Protein AF-A0A7W1YDK0-F1 (afdb_monomer)

Sequence (149 aa):
MAGLTPGTDGNLYGSTFNGGPTASYGTVFKISPDGDLATLHVFSKSDGSQPVAALLIGSDGDLYGSTLLGGNNPACSCGTIFTITSTGTFTTLLDFGPGATGIAYPEGALLQDSNGIFYGTADLGGAHDSGVIFGLSLGLSFLLKHNPK

Foldseek 3Di:
DADWDQAPVQKTKTKDQFDDDPGRQIFIWIAHPVGDIDTLGDDDLAQAGRFAYYWDQFPVRWTKGKHQFHHPDPQGRFIFIWIAHPNRPIDTQDRDDDPPFQFGGFRYYWDADPVRKIWTKGQAGDPPRNIDIAIDRRPDPGDGDDDDD

Structure (mmCIF, N/CA/C/O backbone):
data_AF-A0A7W1YDK0-F1
#
_entry.id   AF-A0A7W1YDK0-F1
#
loop_
_atom_site.group_PDB
_atom_site.id
_atom_site.type_symbol
_atom_site.label_atom_id
_atom_site.label_alt_id
_atom_site.label_comp_id
_atom_site.label_asym_id
_atom_site.label_entity_id
_atom_site.label_seq_id
_atom_site.pdbx_PDB_ins_code
_atom_site.Cartn_x
_atom_site.Cartn_y
_atom_site.Cartn_z
_atom_site.occupancy
_atom_site.B_iso_or_equiv
_atom_site.auth_seq_id
_atom_site.auth_comp_id
_atom_site.auth_asym_id
_atom_site.auth_atom_id
_atom_site.pdbx_PDB_model_num
ATOM 1 N N . MET A 1 1 ? -11.941 2.595 -8.947 1.00 48.34 1 MET A N 1
ATOM 2 C CA . MET 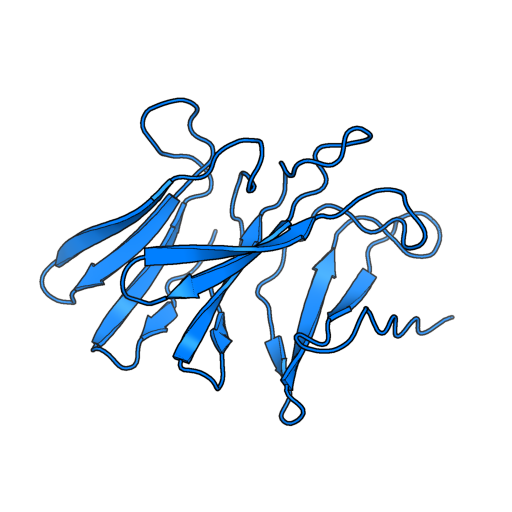A 1 1 ? -12.680 2.888 -7.695 1.00 48.34 1 MET A CA 1
ATOM 3 C C . MET A 1 1 ? -12.233 1.856 -6.677 1.00 48.34 1 MET A C 1
ATOM 5 O O . MET A 1 1 ? -12.415 0.677 -6.955 1.00 48.34 1 MET A O 1
ATOM 9 N N . ALA A 1 2 ? -11.617 2.271 -5.568 1.00 75.00 2 ALA A N 1
ATOM 10 C CA . ALA A 1 2 ? -11.267 1.357 -4.481 1.00 75.00 2 ALA A CA 1
ATOM 11 C C . ALA A 1 2 ? -12.533 0.995 -3.682 1.00 75.00 2 ALA A C 1
ATOM 13 O O . ALA A 1 2 ? -13.366 1.864 -3.417 1.00 75.00 2 ALA A O 1
ATOM 14 N N . GLY A 1 3 ? -12.703 -0.288 -3.361 1.00 88.31 3 GLY A N 1
ATOM 15 C CA . GLY A 1 3 ? -13.806 -0.781 -2.530 1.00 88.31 3 GLY A CA 1
ATOM 16 C C . GLY A 1 3 ? -13.515 -0.651 -1.032 1.00 88.31 3 GLY A C 1
ATOM 17 O O . GLY A 1 3 ? -12.397 -0.322 -0.640 1.00 88.31 3 GLY A O 1
ATOM 18 N N . LEU A 1 4 ? -14.524 -0.937 -0.203 1.00 95.19 4 LEU A N 1
ATOM 19 C CA . LEU A 1 4 ? -14.360 -1.074 1.246 1.00 95.19 4 LEU A CA 1
ATOM 20 C C . LEU A 1 4 ? -14.081 -2.530 1.622 1.00 95.19 4 LEU A C 1
ATOM 22 O O . LEU A 1 4 ? -14.694 -3.447 1.072 1.00 95.19 4 LEU A O 1
ATOM 26 N N . THR A 1 5 ? -13.216 -2.717 2.611 1.00 96.56 5 THR A N 1
ATOM 27 C CA . THR A 1 5 ? -12.842 -4.020 3.158 1.00 96.56 5 THR A CA 1
ATOM 28 C C . THR A 1 5 ? -13.396 -4.155 4.578 1.00 96.56 5 THR A C 1
ATOM 30 O O . THR A 1 5 ? -13.055 -3.335 5.431 1.00 96.56 5 THR A O 1
ATOM 33 N N . PRO A 1 6 ? -14.260 -5.144 4.866 1.00 96.50 6 PRO A N 1
ATOM 34 C CA . PRO A 1 6 ? -14.800 -5.346 6.207 1.00 96.50 6 PRO A CA 1
ATOM 35 C C . PRO A 1 6 ? -13.763 -5.984 7.136 1.00 96.50 6 PRO A C 1
ATOM 37 O O . PRO A 1 6 ? -13.240 -7.051 6.830 1.00 96.50 6 PRO A O 1
ATOM 40 N N . GLY A 1 7 ? -13.491 -5.345 8.275 1.00 94.75 7 GLY A N 1
ATOM 41 C CA . GLY A 1 7 ? -12.605 -5.860 9.318 1.00 94.75 7 GLY A CA 1
ATOM 42 C C . GLY A 1 7 ? -13.284 -6.785 10.317 1.00 94.75 7 GLY A C 1
ATOM 43 O O . GLY A 1 7 ? -14.497 -6.742 10.525 1.00 94.75 7 GLY A O 1
ATOM 44 N N . THR A 1 8 ? -12.480 -7.599 11.002 1.00 92.44 8 THR A N 1
ATOM 45 C CA . THR A 1 8 ? -12.942 -8.466 12.102 1.00 92.44 8 THR A CA 1
ATOM 46 C C . THR A 1 8 ? -13.321 -7.686 13.360 1.00 92.44 8 THR A C 1
ATOM 48 O O . THR A 1 8 ? -13.949 -8.237 14.258 1.00 92.44 8 THR A O 1
ATOM 51 N N . ASP A 1 9 ? -12.943 -6.411 13.434 1.00 94.19 9 ASP A N 1
ATOM 52 C CA . ASP A 1 9 ? -13.298 -5.483 14.507 1.00 94.19 9 ASP A CA 1
ATOM 53 C C . ASP A 1 9 ? -14.623 -4.740 14.250 1.00 94.19 9 ASP A C 1
ATOM 55 O O . ASP A 1 9 ? -14.993 -3.857 15.019 1.00 94.19 9 ASP A O 1
ATOM 59 N N . GLY A 1 10 ? -15.337 -5.089 13.174 1.00 95.44 10 GLY A N 1
ATOM 60 C CA . GLY A 1 10 ? -16.631 -4.507 12.819 1.00 95.44 10 GLY A CA 1
ATOM 61 C C . GLY A 1 10 ? -16.552 -3.182 12.058 1.00 95.44 10 GLY A C 1
ATOM 62 O O . GLY A 1 10 ? -17.595 -2.654 11.679 1.00 95.44 10 GLY A O 1
ATOM 63 N N . ASN A 1 11 ? -15.351 -2.656 11.796 1.00 98.12 11 ASN A N 1
ATOM 64 C CA . ASN A 1 11 ? -15.162 -1.450 10.991 1.00 98.12 11 ASN A CA 1
ATOM 65 C C . ASN A 1 11 ? -15.013 -1.783 9.498 1.00 98.12 11 ASN A C 1
ATOM 67 O O . ASN A 1 11 ? -14.617 -2.885 9.116 1.00 98.12 11 ASN A O 1
ATOM 71 N N . LEU A 1 12 ? -15.295 -0.804 8.640 1.00 98.19 12 LEU A N 1
ATOM 72 C CA . LEU A 1 12 ? -14.978 -0.854 7.214 1.00 98.19 12 LEU A CA 1
ATOM 73 C C . LEU A 1 12 ? -13.706 -0.057 6.949 1.00 98.19 12 LEU A C 1
ATOM 75 O O . LEU A 1 12 ? -13.555 1.060 7.438 1.00 98.19 12 LEU A O 1
ATOM 79 N N . TYR A 1 13 ? -12.813 -0.609 6.141 1.00 98.25 13 TYR A N 1
ATOM 80 C CA . TYR A 1 13 ? -11.527 -0.014 5.810 1.00 98.25 13 TYR A CA 1
ATOM 81 C C . TYR A 1 13 ? -11.486 0.368 4.344 1.00 98.25 13 TYR A C 1
ATOM 83 O O . TYR A 1 13 ? -12.031 -0.335 3.496 1.00 98.25 13 TYR A O 1
ATOM 91 N N . GLY A 1 14 ? -10.822 1.470 4.031 1.00 96.94 14 GLY A N 1
ATOM 92 C CA . GLY A 1 14 ? -10.717 1.930 2.659 1.00 96.94 14 GLY A CA 1
ATOM 93 C C . GLY A 1 14 ? -9.511 2.815 2.434 1.00 96.94 14 GLY A C 1
ATOM 94 O O . GLY A 1 14 ? -8.818 3.232 3.364 1.00 96.94 14 GLY A O 1
ATOM 95 N N . SER A 1 15 ? -9.278 3.103 1.163 1.00 96.00 15 SER A N 1
ATOM 96 C CA . SER A 1 15 ? -8.252 4.026 0.718 1.00 96.00 15 SER A CA 1
ATOM 97 C C . SER A 1 15 ? -8.849 5.059 -0.234 1.00 96.00 15 SER A C 1
ATOM 99 O O . SER A 1 15 ? -9.860 4.819 -0.900 1.00 96.00 15 SER A O 1
ATOM 101 N N . THR A 1 16 ? -8.249 6.244 -0.274 1.00 95.06 16 THR A N 1
ATOM 102 C CA . THR A 1 16 ? -8.666 7.319 -1.179 1.00 95.06 16 THR A CA 1
ATOM 103 C C . THR A 1 16 ? -7.563 7.607 -2.180 1.00 95.06 16 THR A C 1
ATOM 105 O O . THR A 1 16 ? -6.454 7.939 -1.769 1.00 95.06 16 THR A O 1
ATOM 108 N N . PHE A 1 17 ? -7.883 7.576 -3.475 1.00 93.88 17 PHE A N 1
ATOM 109 C CA . PHE A 1 17 ? -6.933 7.885 -4.550 1.00 93.88 17 PHE A CA 1
ATOM 110 C C . PHE A 1 17 ? -6.253 9.250 -4.364 1.00 93.88 17 PHE A C 1
ATOM 112 O O . PHE A 1 17 ? -5.039 9.359 -4.466 1.00 93.88 17 PHE A O 1
ATOM 119 N N . ASN A 1 18 ? -7.032 10.279 -4.023 1.00 93.06 18 ASN A N 1
ATOM 120 C CA . ASN A 1 18 ? -6.523 11.591 -3.632 1.00 93.06 18 ASN A CA 1
ATOM 121 C C . ASN A 1 18 ? -7.055 11.959 -2.244 1.00 93.06 18 ASN A C 1
ATOM 123 O O . ASN A 1 18 ? -8.161 11.560 -1.878 1.00 93.06 18 ASN A O 1
ATOM 127 N N . GLY A 1 19 ? -6.287 12.737 -1.485 1.00 89.06 19 GLY A N 1
ATOM 128 C CA . GLY A 1 19 ? -6.674 13.209 -0.152 1.00 89.06 19 GLY A CA 1
ATOM 129 C C . GLY A 1 19 ? -5.483 13.464 0.772 1.00 89.06 19 GLY A C 1
ATOM 130 O O . GLY A 1 19 ? -4.343 13.157 0.429 1.00 89.06 19 GLY A O 1
ATOM 131 N N . GLY A 1 20 ? -5.750 14.033 1.947 1.00 85.69 20 GLY A N 1
ATOM 132 C CA . GLY A 1 20 ? -4.724 14.430 2.915 1.00 85.69 20 GLY A CA 1
ATOM 133 C C . GLY A 1 20 ? -4.302 15.908 2.796 1.00 85.69 20 GLY A C 1
ATOM 134 O O . GLY A 1 20 ? -4.410 16.499 1.721 1.00 85.69 20 GLY A O 1
ATOM 135 N N . PRO A 1 21 ? -3.828 16.529 3.893 1.00 80.81 21 PRO A N 1
ATOM 136 C CA . PRO A 1 21 ? -3.705 17.987 4.018 1.00 80.81 21 PRO A CA 1
ATOM 137 C C . PRO A 1 21 ? -2.572 18.637 3.210 1.00 80.81 21 PRO A C 1
ATOM 139 O O . PRO A 1 21 ? -2.630 19.836 2.958 1.00 80.81 21 PRO A O 1
ATOM 142 N N . THR A 1 22 ? -1.528 17.899 2.833 1.00 69.62 22 THR A N 1
ATOM 143 C CA . THR A 1 22 ? -0.265 18.499 2.361 1.00 69.62 22 THR A CA 1
ATOM 144 C C . THR A 1 22 ? -0.001 18.350 0.866 1.00 69.62 22 THR A C 1
ATOM 146 O O . THR A 1 22 ? 0.691 19.193 0.302 1.00 69.62 22 THR A O 1
ATOM 149 N N . ALA A 1 23 ? -0.532 17.318 0.205 1.00 79.69 23 ALA A N 1
ATOM 150 C CA . ALA A 1 23 ? -0.242 17.076 -1.215 1.00 79.69 23 ALA A CA 1
ATOM 151 C C . ALA A 1 23 ? -1.257 16.179 -1.946 1.00 79.69 23 ALA A C 1
ATOM 153 O O . ALA A 1 23 ? -1.027 15.792 -3.087 1.00 79.69 23 ALA A O 1
ATOM 154 N N . SER A 1 24 ? -2.393 15.862 -1.319 1.00 91.56 24 SER A N 1
ATOM 155 C CA . SER A 1 24 ? -3.443 15.026 -1.917 1.00 91.56 24 SER A CA 1
ATOM 156 C C . SER A 1 24 ? -2.994 13.626 -2.380 1.00 91.56 24 SER A C 1
ATOM 158 O O . SER A 1 24 ? -3.643 13.062 -3.251 1.00 91.56 24 SER A O 1
ATOM 160 N N . TYR A 1 25 ? -1.945 13.033 -1.795 1.00 95.19 25 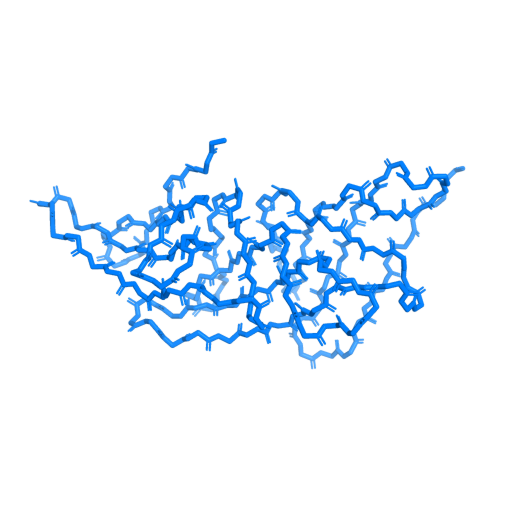TYR A N 1
ATOM 161 C CA . TYR A 1 25 ? -1.434 11.704 -2.185 1.00 95.19 25 TYR A CA 1
ATOM 162 C C . TYR A 1 25 ? -2.358 10.530 -1.836 1.00 95.19 25 TYR A C 1
ATOM 164 O O . TYR A 1 25 ? -2.113 9.412 -2.283 1.00 95.19 25 TYR A O 1
ATOM 172 N N . GLY A 1 26 ? 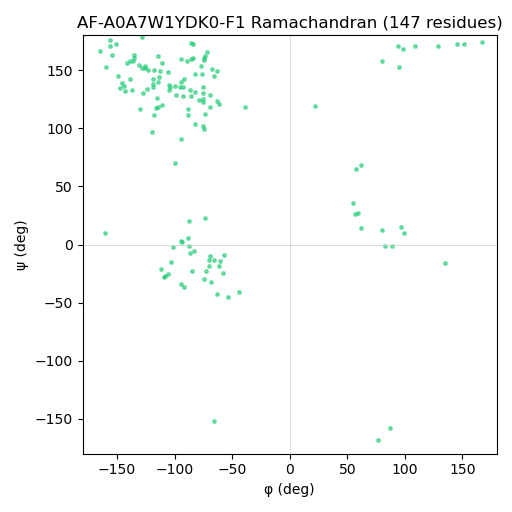-3.407 10.772 -1.051 1.00 96.00 26 GLY A N 1
ATOM 173 C CA . GLY A 1 26 ? -4.347 9.751 -0.617 1.00 96.00 26 GLY A CA 1
ATOM 174 C C . GLY A 1 26 ? -4.217 9.419 0.863 1.00 96.00 26 GLY A C 1
ATOM 175 O O . GLY A 1 26 ? -3.300 9.859 1.559 1.00 96.00 26 GLY A O 1
ATOM 176 N N . THR A 1 27 ? -5.169 8.637 1.358 1.00 96.94 27 THR A N 1
ATOM 177 C CA . THR A 1 27 ? -5.240 8.215 2.759 1.00 96.94 27 THR A CA 1
ATOM 178 C C . THR A 1 27 ? -5.651 6.755 2.854 1.00 96.94 27 THR A C 1
ATOM 180 O O . THR A 1 27 ? -6.274 6.227 1.930 1.00 96.94 27 THR A O 1
ATOM 183 N N . VAL A 1 28 ? -5.326 6.125 3.981 1.00 97.81 28 VAL A N 1
ATOM 184 C CA . VAL A 1 28 ? -6.024 4.935 4.477 1.00 97.81 28 VAL A CA 1
ATOM 185 C C . VAL A 1 28 ? -6.924 5.377 5.618 1.00 97.81 28 VAL A C 1
ATOM 187 O O . VAL A 1 28 ? -6.497 6.137 6.490 1.00 97.81 28 VAL A O 1
ATOM 190 N N . PHE A 1 29 ? -8.159 4.896 5.636 1.00 97.69 29 PHE A N 1
ATOM 191 C CA . PHE A 1 29 ? -9.130 5.218 6.670 1.00 97.69 29 PHE A CA 1
ATOM 192 C C . PHE A 1 29 ? -9.870 3.972 7.147 1.00 97.69 29 PHE A C 1
ATOM 194 O O . PHE A 1 29 ? -9.905 2.942 6.469 1.00 97.69 29 PHE A O 1
ATOM 201 N N . LYS A 1 30 ? -10.505 4.107 8.308 1.00 98.12 30 LYS A N 1
ATOM 202 C CA . LYS A 1 30 ? -11.549 3.206 8.786 1.00 98.12 30 LYS A CA 1
ATOM 203 C C . LYS A 1 30 ? -12.807 3.987 9.131 1.00 98.12 30 LYS A C 1
ATOM 205 O O . LYS A 1 30 ? -12.718 5.154 9.506 1.00 98.12 30 LYS A O 1
ATOM 210 N N . ILE A 1 31 ? -13.958 3.343 9.021 1.00 98.25 31 ILE A N 1
ATOM 211 C CA . ILE A 1 31 ? -15.255 3.901 9.391 1.00 98.25 31 ILE A CA 1
ATOM 212 C C . ILE A 1 31 ? -16.080 2.858 10.148 1.00 98.25 31 ILE A C 1
ATOM 214 O O . ILE A 1 31 ? -16.151 1.701 9.723 1.00 98.25 31 ILE A O 1
ATOM 218 N N . SER A 1 32 ? -16.681 3.252 11.272 1.00 97.75 32 SER A N 1
ATOM 219 C CA . SER A 1 32 ? -17.627 2.395 11.998 1.00 97.75 32 SER A CA 1
ATOM 220 C C . SER A 1 32 ? -18.975 2.320 11.265 1.00 97.75 32 SER A C 1
ATOM 222 O O . SER A 1 32 ? -19.305 3.226 10.493 1.00 97.75 32 SER A O 1
ATOM 224 N N . PRO A 1 33 ? -19.802 1.286 11.502 1.00 96.19 33 PRO A N 1
ATOM 225 C CA . PRO A 1 33 ? -21.169 1.242 10.976 1.00 96.19 33 PRO A CA 1
ATOM 226 C C . PRO A 1 33 ? -22.032 2.436 11.414 1.00 96.19 33 PRO A C 1
ATOM 228 O O . PRO A 1 33 ? -22.967 2.805 10.705 1.00 96.19 33 PRO A O 1
ATOM 231 N N . ASP A 1 34 ? -21.683 3.058 12.543 1.00 96.50 34 ASP A N 1
ATOM 232 C CA . ASP A 1 34 ? -22.344 4.248 13.084 1.00 96.50 34 ASP A CA 1
ATOM 233 C C . ASP A 1 34 ? -21.831 5.562 12.455 1.00 96.50 34 ASP A C 1
ATOM 235 O O . ASP A 1 34 ? -22.398 6.629 12.688 1.00 96.50 34 ASP A O 1
ATOM 239 N N . GLY A 1 35 ? -20.799 5.493 11.604 1.00 96.50 35 GLY A N 1
ATOM 240 C CA . GLY A 1 35 ? -20.282 6.622 10.826 1.00 96.50 35 GLY A CA 1
ATOM 241 C C . GLY A 1 35 ? -19.035 7.300 11.400 1.00 96.50 35 GLY A C 1
ATOM 242 O O . GLY A 1 35 ? -18.633 8.347 10.889 1.00 96.50 35 GLY A O 1
ATOM 243 N N . ASP A 1 36 ? -18.391 6.719 12.413 1.00 97.75 36 ASP A N 1
ATOM 244 C CA . ASP A 1 36 ? -17.165 7.273 12.993 1.00 97.75 36 ASP A CA 1
ATOM 245 C C . ASP A 1 36 ? -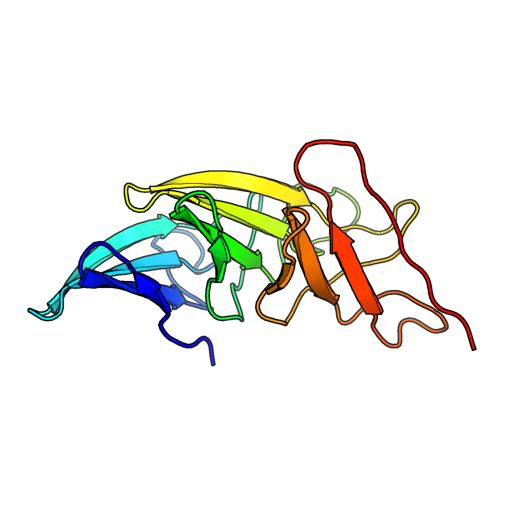15.979 7.045 12.054 1.00 97.75 36 ASP A C 1
ATOM 247 O O . ASP A 1 36 ? -15.401 5.958 11.998 1.00 97.75 36 ASP A O 1
ATOM 251 N N . LEU A 1 37 ? -15.618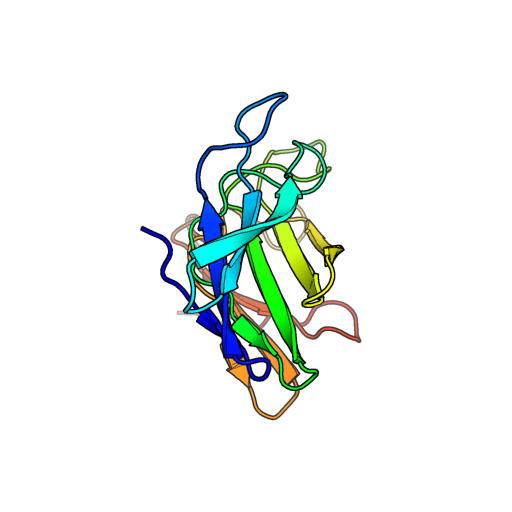 8.083 11.299 1.00 97.56 37 LEU A N 1
ATOM 252 C CA . LEU A 1 37 ? -14.498 8.067 10.362 1.00 97.56 37 LEU A CA 1
ATOM 253 C C . LEU A 1 37 ? -13.181 8.417 11.067 1.00 97.56 37 LEU A C 1
ATOM 255 O O . LEU A 1 37 ? -13.045 9.482 11.669 1.00 97.56 37 LEU A O 1
ATOM 259 N N . ALA A 1 38 ? -12.170 7.568 10.899 1.00 97.44 38 ALA A N 1
ATOM 260 C CA . ALA A 1 38 ? -10.808 7.818 11.349 1.00 97.44 38 ALA A CA 1
ATOM 261 C C . ALA A 1 38 ? -9.811 7.622 10.203 1.00 97.44 38 ALA A C 1
ATOM 263 O O . ALA A 1 38 ? -9.811 6.596 9.524 1.00 97.44 38 ALA A O 1
ATOM 264 N N . THR A 1 39 ? -8.921 8.595 10.009 1.00 97.38 39 THR A N 1
ATOM 265 C CA . THR A 1 39 ? -7.764 8.432 9.117 1.00 97.38 39 THR A CA 1
ATOM 266 C C . THR A 1 39 ? -6.691 7.629 9.846 1.00 97.38 39 THR A C 1
ATOM 268 O O . THR A 1 39 ? -6.278 8.011 10.937 1.00 97.38 39 THR A O 1
ATOM 271 N N . LEU A 1 40 ? -6.255 6.525 9.245 1.00 98.06 40 LEU A N 1
ATOM 272 C CA . LEU A 1 40 ? -5.198 5.661 9.771 1.00 98.06 40 LEU A CA 1
ATOM 273 C C . LEU A 1 40 ? -3.823 6.062 9.240 1.00 98.06 40 LEU A C 1
ATOM 275 O O . LEU A 1 40 ? -2.843 5.988 9.970 1.00 98.06 40 LEU A O 1
ATOM 279 N N . HIS A 1 41 ? -3.756 6.496 7.980 1.00 97.88 41 HIS A N 1
ATOM 280 C CA . HIS A 1 41 ? -2.517 6.949 7.353 1.00 97.88 41 HIS A CA 1
ATOM 281 C C . HIS A 1 41 ? -2.788 8.030 6.315 1.00 97.88 41 HIS A C 1
ATOM 283 O O . HIS A 1 41 ? -3.794 7.987 5.604 1.00 97.88 41 HIS A O 1
ATOM 289 N N . VAL A 1 42 ? -1.861 8.977 6.208 1.00 97.56 42 VAL A N 1
ATOM 290 C CA . VAL A 1 42 ? -1.817 9.970 5.134 1.00 97.56 42 VAL A CA 1
ATOM 291 C C . VAL A 1 42 ? -0.558 9.699 4.333 1.00 97.56 42 VAL A C 1
ATOM 293 O O . VAL A 1 42 ? 0.542 9.805 4.871 1.00 97.56 42 VAL A O 1
ATOM 296 N N . PHE A 1 43 ? -0.726 9.377 3.055 1.00 97.06 43 PHE A N 1
ATOM 297 C CA . PHE A 1 43 ? 0.398 9.068 2.186 1.00 97.06 43 PHE A CA 1
ATOM 298 C C . PHE A 1 43 ? 1.279 10.293 1.921 1.00 97.06 43 PHE A C 1
ATOM 300 O O . PHE A 1 43 ? 0.830 11.445 1.890 1.00 97.06 43 PHE A O 1
ATOM 307 N N . SER A 1 44 ? 2.551 10.017 1.679 1.00 95.06 44 SER A N 1
ATOM 308 C CA . SER A 1 44 ? 3.576 10.960 1.266 1.00 95.06 44 SER A CA 1
ATOM 309 C C . SER A 1 44 ? 4.326 10.387 0.072 1.00 95.06 44 SER A C 1
ATOM 311 O O . SER A 1 44 ? 4.450 9.174 -0.059 1.00 95.06 44 SER A O 1
ATOM 313 N N . LYS A 1 45 ? 4.921 11.242 -0.770 1.00 92.31 45 LYS A N 1
ATOM 314 C CA . LYS A 1 45 ? 5.693 10.790 -1.942 1.00 92.31 45 LYS A CA 1
ATOM 315 C C . LYS A 1 45 ? 6.622 9.603 -1.629 1.00 92.31 45 LYS A C 1
ATOM 317 O O . LYS A 1 45 ? 6.711 8.694 -2.442 1.00 92.31 45 LYS A O 1
ATOM 322 N N . SER A 1 46 ? 7.287 9.627 -0.475 1.00 93.31 46 SER A N 1
ATOM 323 C CA . SER A 1 46 ? 8.244 8.609 -0.033 1.00 93.31 46 SER A CA 1
ATOM 324 C C . SER A 1 46 ? 7.638 7.246 0.305 1.00 93.31 46 SER A C 1
ATOM 326 O O . SER A 1 46 ? 8.310 6.238 0.121 1.00 93.31 46 SER A O 1
ATOM 328 N N . ASP A 1 47 ? 6.408 7.192 0.817 1.00 94.81 47 ASP A N 1
ATOM 329 C CA . ASP A 1 47 ? 5.771 5.934 1.246 1.00 94.81 47 ASP A CA 1
ATOM 330 C C . ASP A 1 47 ? 4.720 5.410 0.255 1.00 94.81 47 ASP A C 1
ATOM 332 O O . ASP A 1 47 ? 4.363 4.227 0.293 1.00 94.81 47 ASP A O 1
ATOM 336 N N . GLY A 1 48 ? 4.285 6.259 -0.675 1.00 95.50 48 GLY A N 1
ATOM 337 C CA . GLY A 1 48 ? 3.382 5.909 -1.757 1.00 95.50 48 GLY A CA 1
ATOM 338 C C . GLY A 1 48 ? 2.434 7.052 -2.101 1.00 95.50 48 GLY A C 1
ATOM 339 O O . GLY A 1 48 ? 2.375 8.085 -1.446 1.00 95.50 48 GLY A O 1
ATOM 340 N N . SER A 1 49 ? 1.679 6.899 -3.173 1.00 96.00 49 SER A N 1
ATOM 341 C CA . SER A 1 49 ? 0.639 7.846 -3.561 1.00 96.00 49 SER A CA 1
ATOM 342 C C . SER A 1 49 ? -0.355 7.190 -4.499 1.00 96.00 49 SER A C 1
ATOM 344 O O . SER A 1 49 ? -0.010 6.269 -5.238 1.00 96.00 49 SER A O 1
ATOM 346 N N . GLN A 1 50 ? -1.583 7.697 -4.490 1.00 95.44 50 GLN A N 1
ATOM 347 C CA . GLN A 1 50 ? -2.668 7.169 -5.304 1.00 95.44 50 GLN A CA 1
ATOM 348 C C . GLN A 1 50 ? -2.928 5.687 -5.012 1.00 95.44 50 GLN A C 1
ATOM 350 O O . GLN A 1 50 ? -2.720 4.829 -5.871 1.00 95.44 50 GLN A O 1
ATOM 355 N N . PRO A 1 51 ? -3.373 5.346 -3.789 1.00 95.56 51 PRO A N 1
ATOM 356 C CA . PRO A 1 51 ? -3.892 4.012 -3.534 1.00 95.56 51 PRO A CA 1
ATOM 357 C C . PRO A 1 51 ? -5.147 3.791 -4.394 1.00 95.56 51 PRO A C 1
ATOM 359 O O . PRO A 1 51 ? -6.093 4.584 -4.371 1.00 95.56 51 PRO A O 1
ATOM 362 N N . VAL A 1 52 ? -5.126 2.733 -5.204 1.00 89.25 52 VAL A N 1
ATOM 363 C CA . VAL A 1 52 ? -6.105 2.491 -6.285 1.00 89.25 52 VAL A CA 1
ATOM 364 C C . VAL A 1 52 ? -7.026 1.299 -6.022 1.00 89.25 52 VAL A C 1
ATOM 366 O O . VAL A 1 52 ? -8.131 1.249 -6.572 1.00 89.25 52 VAL A O 1
ATOM 369 N N . ALA A 1 53 ? -6.614 0.384 -5.144 1.00 92.00 53 ALA A N 1
ATOM 370 C CA . ALA A 1 53 ? -7.295 -0.876 -4.882 1.00 92.00 53 ALA A CA 1
ATOM 371 C C . ALA A 1 53 ? -7.871 -0.981 -3.461 1.00 92.00 53 ALA A C 1
ATOM 373 O O . ALA A 1 53 ? -7.486 -0.248 -2.546 1.00 92.00 53 ALA A O 1
ATOM 374 N N . ALA A 1 54 ? -8.801 -1.928 -3.290 1.00 95.38 54 ALA A N 1
ATOM 375 C CA . ALA A 1 54 ? -9.272 -2.338 -1.971 1.00 95.38 54 ALA A CA 1
ATOM 376 C C . ALA A 1 54 ? -8.126 -2.962 -1.158 1.00 95.38 54 ALA A C 1
ATOM 378 O O . ALA A 1 54 ? -7.224 -3.590 -1.718 1.00 95.38 54 ALA A O 1
ATOM 379 N N . LEU A 1 55 ? -8.190 -2.803 0.163 1.00 97.31 55 LEU A N 1
ATOM 380 C CA . LEU A 1 55 ? -7.226 -3.411 1.073 1.00 97.31 55 LEU A CA 1
ATOM 381 C C . LEU A 1 55 ? -7.519 -4.905 1.228 1.00 97.31 55 LEU A C 1
ATOM 383 O O . LEU A 1 55 ? -8.675 -5.328 1.234 1.00 97.31 55 LEU A O 1
ATOM 387 N N . LEU A 1 56 ? -6.476 -5.697 1.406 1.00 96.81 56 LEU A N 1
ATOM 388 C CA . LEU A 1 56 ? -6.566 -7.094 1.806 1.00 96.81 56 LEU A CA 1
ATOM 389 C C . LEU A 1 56 ? -6.404 -7.184 3.323 1.00 96.81 56 LEU A C 1
ATOM 391 O O . LEU A 1 56 ? -5.481 -6.585 3.858 1.00 96.81 56 LEU A O 1
ATOM 395 N N . ILE A 1 57 ? -7.235 -7.965 4.010 1.00 96.19 57 ILE A N 1
ATOM 396 C CA . ILE A 1 57 ? -6.939 -8.372 5.391 1.00 96.19 57 ILE A CA 1
ATOM 397 C C . ILE A 1 57 ? -6.120 -9.654 5.324 1.00 96.19 57 ILE A C 1
ATOM 399 O O . ILE A 1 57 ? -6.597 -10.664 4.801 1.00 96.19 57 ILE A O 1
ATOM 403 N N . GLY A 1 58 ? -4.884 -9.586 5.806 1.00 94.31 58 GLY A N 1
ATOM 404 C CA . GLY A 1 58 ? -3.983 -10.727 5.860 1.00 94.31 58 GLY A CA 1
ATOM 405 C C . GLY A 1 58 ? -4.392 -11.735 6.930 1.00 94.31 58 GLY A C 1
ATOM 406 O O . GLY A 1 58 ? -5.187 -11.455 7.829 1.00 94.31 58 GLY A O 1
ATOM 407 N N . SER A 1 59 ? -3.812 -12.930 6.859 1.00 93.88 59 SER A N 1
ATOM 408 C CA . SER A 1 59 ? -4.006 -13.993 7.854 1.00 93.88 59 SER A CA 1
ATOM 409 C C . SER A 1 59 ? -3.536 -13.617 9.266 1.00 93.88 59 SER A C 1
ATOM 411 O O . SER A 1 59 ? -3.901 -14.278 10.234 1.00 93.88 59 SER A O 1
ATOM 413 N N . ASP A 1 60 ? -2.693 -12.594 9.375 1.00 92.62 60 ASP A N 1
ATOM 414 C CA . ASP A 1 60 ? -2.201 -12.002 10.620 1.00 92.62 60 ASP A CA 1
ATOM 415 C C . ASP A 1 60 ? -3.120 -10.906 11.189 1.00 92.62 60 ASP A C 1
ATOM 417 O O . ASP A 1 60 ? -2.910 -10.464 12.316 1.00 92.62 60 ASP A O 1
ATOM 421 N N . GLY A 1 61 ? -4.161 -10.509 10.450 1.00 93.25 61 GLY A N 1
ATOM 422 C CA . GLY A 1 61 ? -5.117 -9.475 10.843 1.00 93.25 61 GLY A CA 1
ATOM 423 C C . GLY A 1 61 ? -4.729 -8.053 10.432 1.00 93.25 61 GLY A C 1
ATOM 424 O O . GLY A 1 61 ? -5.518 -7.136 10.673 1.00 93.25 61 GLY A O 1
ATOM 425 N N . ASP A 1 62 ? -3.575 -7.861 9.790 1.00 96.06 62 ASP A N 1
ATOM 426 C CA . ASP A 1 62 ? -3.162 -6.557 9.274 1.00 96.06 62 ASP A CA 1
ATOM 427 C C . ASP A 1 62 ? -3.771 -6.277 7.894 1.00 96.06 62 ASP A C 1
ATOM 429 O O . ASP A 1 62 ? -4.224 -7.178 7.180 1.00 96.06 62 ASP A O 1
ATOM 433 N N . LEU A 1 63 ? -3.806 -4.998 7.512 1.00 97.56 63 LEU A N 1
ATOM 434 C CA . LEU A 1 63 ? -4.323 -4.554 6.224 1.00 97.56 63 LEU A CA 1
ATOM 435 C C . LEU A 1 63 ? -3.185 -4.314 5.240 1.00 97.56 63 LEU A C 1
ATOM 437 O O . LEU A 1 63 ? -2.272 -3.538 5.497 1.00 97.56 63 LEU A O 1
ATOM 441 N N . TYR A 1 64 ? -3.297 -4.910 4.066 1.00 97.19 64 TYR A N 1
ATOM 442 C CA . TYR A 1 64 ? -2.306 -4.858 3.006 1.00 97.19 64 TYR A CA 1
ATOM 443 C C . TYR A 1 64 ? -2.857 -4.114 1.803 1.00 97.19 64 TYR A C 1
ATOM 445 O O . TYR A 1 64 ? -4.013 -4.295 1.415 1.00 97.19 64 TYR A O 1
ATOM 453 N N . GLY A 1 65 ? -2.022 -3.298 1.177 1.00 96.19 65 GLY A N 1
ATOM 454 C CA . GLY A 1 65 ? -2.429 -2.535 0.010 1.00 96.19 65 GLY A CA 1
ATOM 455 C C . GLY A 1 65 ? -1.268 -2.138 -0.877 1.00 96.19 65 GLY A C 1
ATOM 456 O O . GLY A 1 65 ? -0.098 -2.387 -0.578 1.00 96.19 65 GLY A O 1
ATOM 457 N N . SER A 1 66 ? -1.626 -1.509 -1.988 1.00 95.44 66 SER A N 1
ATOM 458 C CA . SER A 1 66 ? -0.700 -0.976 -2.972 1.00 95.44 66 SER A CA 1
ATOM 459 C C . SER A 1 66 ? -0.968 0.502 -3.230 1.00 95.44 66 SER A C 1
ATOM 461 O O . SER A 1 66 ? -2.086 1.003 -3.061 1.00 95.44 66 SER A O 1
ATOM 463 N N . THR A 1 67 ? 0.077 1.205 -3.644 1.00 95.88 67 THR A N 1
ATOM 464 C CA . THR A 1 67 ? -0.019 2.558 -4.186 1.00 95.88 67 THR A CA 1
ATOM 465 C C . THR A 1 67 ? 0.488 2.566 -5.616 1.00 95.88 67 THR A C 1
ATOM 467 O O . THR A 1 67 ? 1.522 1.963 -5.898 1.00 95.88 67 THR A O 1
ATOM 470 N N . LEU A 1 68 ? -0.239 3.231 -6.517 1.00 95.12 68 LEU A N 1
ATOM 471 C CA . LEU A 1 68 ? 0.101 3.266 -7.939 1.00 95.12 68 LEU A CA 1
ATOM 472 C C . LEU A 1 68 ? 1.450 3.954 -8.172 1.00 95.12 68 LEU A C 1
ATOM 474 O O . LEU A 1 68 ? 2.261 3.495 -8.970 1.00 95.12 68 LEU A O 1
ATOM 478 N N . LEU A 1 69 ? 1.681 5.065 -7.472 1.00 95.12 69 LEU A N 1
ATOM 479 C CA . LEU A 1 69 ? 2.837 5.936 -7.649 1.00 95.12 69 LEU A CA 1
ATOM 480 C C . LEU A 1 69 ? 3.535 6.192 -6.313 1.00 95.12 69 LEU A C 1
ATOM 482 O O . LEU A 1 69 ? 3.069 5.803 -5.248 1.00 95.12 69 LEU A O 1
ATOM 486 N N . GLY A 1 70 ? 4.628 6.944 -6.354 1.00 94.31 70 GLY A N 1
ATOM 487 C CA . GLY A 1 70 ? 5.435 7.277 -5.181 1.00 94.31 70 GLY A CA 1
ATOM 488 C C . GLY A 1 70 ? 6.493 6.214 -4.911 1.00 94.31 70 GLY A C 1
ATOM 489 O O . GLY A 1 70 ? 6.894 5.502 -5.834 1.00 94.31 70 GLY A O 1
ATOM 490 N N . GLY A 1 71 ? 6.959 6.164 -3.668 1.00 92.81 71 GLY A N 1
ATOM 491 C CA . GLY A 1 71 ? 8.135 5.403 -3.265 1.00 92.81 71 GLY A CA 1
ATOM 492 C C . GLY A 1 71 ? 9.394 6.271 -3.172 1.00 92.81 71 GLY A C 1
ATOM 493 O O . GLY A 1 71 ? 9.437 7.426 -3.611 1.00 92.81 71 GLY A O 1
ATOM 494 N N . ASN A 1 72 ? 10.435 5.703 -2.574 1.00 90.62 72 ASN A N 1
ATOM 495 C CA . ASN A 1 72 ? 11.753 6.305 -2.394 1.00 90.62 72 ASN A CA 1
ATOM 496 C C . ASN A 1 72 ? 12.735 5.945 -3.515 1.00 90.62 72 ASN A C 1
ATOM 498 O O . ASN A 1 72 ? 13.894 6.369 -3.466 1.00 90.62 72 ASN A O 1
ATOM 502 N N . ASN A 1 73 ? 12.307 5.186 -4.526 1.00 85.31 73 ASN A N 1
ATOM 503 C CA . ASN A 1 73 ? 13.167 4.854 -5.647 1.00 85.31 73 ASN A CA 1
ATOM 504 C C . ASN A 1 73 ? 13.617 6.128 -6.398 1.00 85.31 73 ASN A C 1
ATOM 506 O O . ASN A 1 73 ? 12.788 6.879 -6.913 1.00 85.31 73 ASN A O 1
ATOM 510 N N . PRO A 1 74 ? 14.930 6.401 -6.512 1.00 85.31 74 PRO A N 1
ATOM 511 C CA . PRO A 1 74 ? 15.404 7.611 -7.177 1.00 85.31 74 PRO A CA 1
ATOM 512 C C . PRO A 1 74 ? 15.189 7.584 -8.697 1.00 85.31 74 PRO A C 1
ATOM 514 O O . PRO A 1 74 ? 15.225 8.638 -9.330 1.00 85.31 74 PRO A O 1
ATOM 517 N N . ALA A 1 75 ? 14.983 6.405 -9.292 1.00 86.31 75 ALA A N 1
ATOM 518 C CA . ALA A 1 75 ? 14.819 6.252 -10.733 1.00 86.31 75 ALA A CA 1
ATOM 519 C C . ALA A 1 75 ? 13.376 6.488 -11.208 1.00 86.31 75 ALA A C 1
ATOM 521 O O . ALA A 1 75 ? 13.171 6.797 -12.381 1.00 86.31 75 ALA A O 1
ATOM 522 N N . CYS A 1 76 ? 12.375 6.337 -10.335 1.00 88.44 76 CYS A N 1
ATOM 523 C CA . CYS A 1 76 ? 10.969 6.478 -10.708 1.00 88.44 76 CYS A CA 1
ATOM 524 C C . CYS A 1 76 ? 10.040 6.630 -9.496 1.00 88.44 76 CYS A C 1
ATOM 526 O O . CYS A 1 76 ? 10.393 6.309 -8.370 1.00 88.44 76 CYS A O 1
ATOM 528 N N . SER A 1 77 ? 8.799 7.046 -9.748 1.00 92.06 77 SER A N 1
ATOM 529 C CA . SER A 1 77 ? 7.690 6.949 -8.790 1.00 92.06 77 SER A CA 1
ATOM 530 C C . SER A 1 77 ? 6.827 5.735 -9.133 1.00 92.06 77 SER A C 1
ATOM 532 O O . SER A 1 77 ? 5.737 5.891 -9.670 1.00 92.06 77 SER A O 1
ATOM 534 N N . CYS A 1 78 ? 7.369 4.537 -8.909 1.00 93.00 78 CYS A N 1
ATOM 535 C CA . CYS A 1 78 ? 6.823 3.276 -9.419 1.00 93.00 78 CYS A CA 1
ATOM 536 C C . CYS A 1 78 ? 5.773 2.609 -8.513 1.00 93.00 78 CYS A C 1
ATOM 538 O O . CYS A 1 78 ? 5.247 1.560 -8.890 1.00 93.00 78 CYS A O 1
ATOM 540 N N . GLY A 1 79 ? 5.473 3.195 -7.351 1.00 94.56 79 GLY A N 1
ATOM 541 C CA . GLY A 1 79 ? 4.480 2.669 -6.419 1.00 94.56 79 GLY A CA 1
ATOM 542 C C . GLY A 1 79 ? 5.072 1.774 -5.335 1.00 94.56 79 GLY A C 1
ATOM 543 O O . GLY A 1 79 ? 6.247 1.402 -5.367 1.00 94.56 79 GLY A O 1
ATOM 544 N N . THR A 1 80 ? 4.244 1.422 -4.355 1.00 94.56 80 THR A N 1
ATOM 545 C CA . THR A 1 80 ? 4.655 0.630 -3.187 1.00 94.56 80 THR A CA 1
ATOM 546 C C . THR A 1 80 ? 3.645 -0.460 -2.842 1.00 94.56 80 THR A C 1
ATOM 548 O O . THR A 1 80 ? 2.470 -0.364 -3.193 1.00 94.56 80 THR A O 1
ATOM 551 N N . ILE A 1 81 ? 4.102 -1.488 -2.122 1.00 95.00 81 ILE A N 1
ATOM 552 C CA . ILE A 1 81 ? 3.250 -2.371 -1.312 1.00 95.00 81 ILE A CA 1
ATOM 553 C C . ILE A 1 81 ? 3.450 -1.995 0.149 1.00 95.00 81 ILE A C 1
ATOM 555 O O . ILE A 1 81 ? 4.584 -1.783 0.583 1.00 95.00 81 ILE A O 1
ATOM 559 N N . PHE A 1 82 ? 2.370 -1.938 0.918 1.00 95.88 82 PHE A N 1
ATOM 560 C CA . PHE A 1 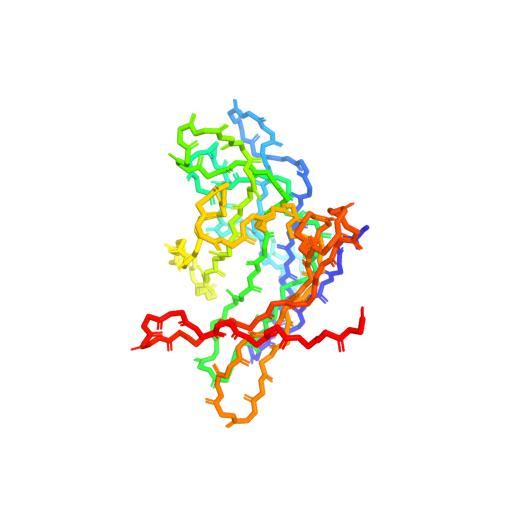82 ? 2.405 -1.581 2.331 1.00 95.88 82 PHE A CA 1
ATOM 561 C C . PHE A 1 82 ? 1.538 -2.511 3.179 1.00 95.88 82 PHE A C 1
ATOM 563 O O . PHE A 1 82 ? 0.630 -3.17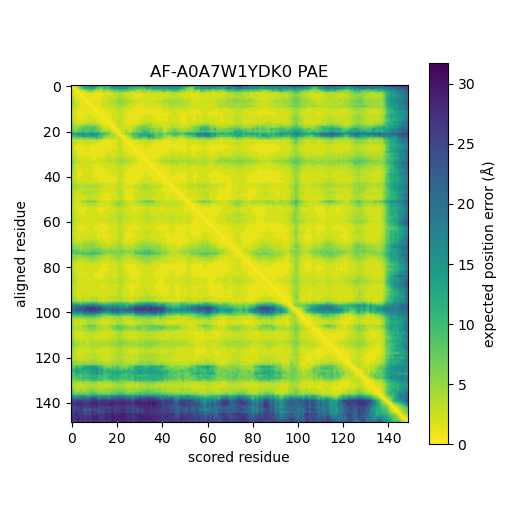2 2.674 1.00 95.88 82 PHE A O 1
ATOM 570 N N . THR A 1 83 ? 1.826 -2.513 4.479 1.00 97.00 83 THR A N 1
ATOM 571 C CA . THR A 1 83 ? 0.955 -3.029 5.537 1.00 97.00 83 THR A CA 1
ATOM 572 C C . THR A 1 83 ? 0.576 -1.900 6.490 1.00 97.00 83 THR A C 1
ATOM 574 O O . THR A 1 83 ? 1.337 -0.942 6.670 1.00 97.00 83 THR A O 1
ATOM 577 N N . ILE A 1 84 ? -0.599 -1.999 7.098 1.00 98.06 84 ILE A N 1
ATOM 578 C CA . ILE A 1 84 ? -1.058 -1.116 8.157 1.00 98.06 84 ILE A CA 1
ATOM 579 C C . ILE A 1 84 ? -1.948 -1.874 9.145 1.00 98.06 84 ILE A C 1
ATOM 581 O O . ILE A 1 84 ? -2.856 -2.601 8.750 1.00 98.06 84 ILE A O 1
ATOM 585 N N . THR A 1 85 ? -1.727 -1.676 10.442 1.00 97.69 85 THR A N 1
ATOM 586 C CA . THR A 1 85 ? -2.606 -2.243 11.477 1.00 97.69 85 THR A CA 1
ATOM 587 C C . THR A 1 85 ? -3.947 -1.497 11.539 1.00 97.69 85 THR A C 1
ATOM 589 O O . THR A 1 85 ? -4.058 -0.332 11.144 1.00 97.69 85 THR A O 1
ATOM 592 N N . SER A 1 86 ? -4.970 -2.098 12.154 1.00 96.69 86 SER A N 1
ATOM 593 C CA . SER A 1 86 ? -6.269 -1.439 12.422 1.00 96.69 86 SER A CA 1
ATOM 594 C C . SER A 1 86 ? -6.177 -0.188 13.317 1.00 96.69 86 SER A C 1
ATOM 596 O O . SER A 1 86 ? -7.123 0.610 13.416 1.00 96.69 86 SER A O 1
ATOM 598 N N . THR A 1 87 ? -5.031 0.001 13.975 1.00 96.62 87 THR A N 1
ATOM 599 C CA . THR A 1 87 ? -4.699 1.153 14.821 1.00 96.62 87 THR A CA 1
ATOM 600 C C . THR A 1 87 ? -3.791 2.175 14.132 1.00 96.62 87 THR A C 1
ATOM 602 O O . THR A 1 87 ? -3.537 3.225 14.717 1.00 96.62 87 THR A O 1
ATOM 605 N N . GLY A 1 88 ? -3.353 1.923 12.892 1.00 97.19 88 GLY A N 1
ATOM 606 C CA . GLY A 1 88 ? -2.615 2.885 12.068 1.00 97.19 88 GLY A CA 1
ATOM 607 C C . GLY A 1 88 ? -1.091 2.743 12.084 1.00 97.19 88 GLY A C 1
ATOM 608 O O . GLY A 1 88 ? -0.389 3.657 11.663 1.00 97.19 88 GLY A O 1
ATOM 609 N N . THR A 1 89 ? -0.536 1.623 12.555 1.00 98.00 89 THR A N 1
ATOM 610 C CA . THR A 1 89 ? 0.905 1.358 12.410 1.00 98.00 89 THR A CA 1
ATOM 611 C C . THR A 1 89 ? 1.200 0.960 10.968 1.00 98.00 89 THR A C 1
ATOM 613 O O . THR A 1 89 ? 0.921 -0.167 10.579 1.00 98.00 89 THR A O 1
ATOM 616 N N . PHE A 1 90 ? 1.730 1.895 10.177 1.00 97.81 90 PHE A N 1
ATOM 617 C CA . PHE A 1 90 ? 2.021 1.729 8.751 1.00 97.81 90 PHE A CA 1
ATOM 618 C C . PHE A 1 90 ? 3.471 1.294 8.507 1.00 97.81 90 PHE A C 1
ATOM 620 O O . PHE A 1 90 ? 4.399 1.835 9.111 1.00 97.81 90 PHE A O 1
ATOM 627 N N . THR A 1 91 ? 3.688 0.380 7.557 1.00 96.31 91 THR A N 1
ATOM 628 C CA . THR A 1 91 ? 5.030 0.098 7.028 1.00 96.31 91 THR A CA 1
ATOM 629 C C . THR A 1 91 ? 5.011 -0.219 5.532 1.00 96.31 91 THR A C 1
ATOM 631 O O . THR A 1 91 ? 4.185 -0.988 5.043 1.00 96.31 91 THR A O 1
ATOM 634 N N . THR A 1 92 ? 5.963 0.357 4.796 1.00 94.62 92 THR A N 1
ATOM 635 C CA . THR A 1 92 ? 6.231 0.008 3.397 1.00 94.62 92 THR A CA 1
ATOM 636 C C . THR A 1 92 ? 6.970 -1.328 3.336 1.00 94.62 92 THR A C 1
ATOM 638 O O . THR A 1 92 ? 8.043 -1.479 3.915 1.00 94.62 92 THR A O 1
ATOM 641 N N . LEU A 1 93 ? 6.398 -2.291 2.620 1.00 92.38 93 LEU A N 1
ATOM 642 C CA . LEU A 1 93 ? 6.924 -3.648 2.456 1.00 92.38 93 LEU A CA 1
ATOM 643 C C . LEU A 1 93 ? 7.760 -3.800 1.186 1.00 92.38 93 LEU A C 1
ATOM 645 O O . LEU A 1 93 ? 8.719 -4.569 1.157 1.00 92.38 93 LEU A O 1
ATOM 649 N N . LEU A 1 94 ? 7.379 -3.084 0.129 1.00 90.31 94 LEU A N 1
ATOM 650 C CA . LEU A 1 94 ? 8.073 -3.082 -1.150 1.00 90.31 94 LEU A CA 1
ATOM 651 C C . LEU A 1 94 ? 7.983 -1.697 -1.781 1.00 90.31 94 LEU A C 1
ATOM 653 O O . LEU A 1 94 ? 6.922 -1.079 -1.776 1.00 90.31 94 LEU A O 1
ATOM 657 N N . ASP A 1 95 ? 9.091 -1.260 -2.362 1.00 90.75 95 ASP A N 1
ATOM 658 C CA . ASP A 1 95 ? 9.192 -0.066 -3.193 1.00 90.75 95 ASP A CA 1
ATOM 659 C C . ASP A 1 95 ? 9.570 -0.518 -4.608 1.00 90.75 95 ASP A C 1
ATOM 661 O O . ASP A 1 95 ? 10.594 -1.186 -4.798 1.00 90.75 95 ASP A O 1
ATOM 665 N N . PHE A 1 96 ? 8.699 -0.261 -5.585 1.00 89.38 96 PHE A N 1
ATOM 666 C CA . PHE A 1 96 ? 8.893 -0.741 -6.951 1.00 89.38 96 PHE A CA 1
ATOM 667 C C . PHE A 1 96 ? 9.980 0.054 -7.685 1.00 89.38 96 PHE A C 1
ATOM 669 O O . PHE A 1 96 ? 10.337 1.178 -7.329 1.00 89.38 96 PHE A O 1
ATOM 676 N N . GLY A 1 97 ? 10.522 -0.526 -8.759 1.00 80.31 97 GLY A N 1
ATOM 677 C CA . GLY A 1 97 ? 11.402 0.210 -9.655 1.00 80.31 97 GLY A CA 1
ATOM 678 C C . GLY A 1 97 ? 12.189 -0.629 -10.653 1.00 80.31 97 GLY A C 1
ATOM 679 O O . GLY A 1 97 ? 12.191 -1.860 -10.585 1.00 80.31 97 GLY A O 1
ATOM 680 N N . PRO A 1 98 ? 12.910 0.044 -11.567 1.00 66.81 98 PRO A N 1
ATOM 681 C CA . PRO A 1 98 ? 13.544 -0.548 -12.748 1.00 66.81 98 PRO A CA 1
ATOM 682 C C . PRO A 1 98 ? 14.796 -1.389 -12.440 1.00 66.81 98 PRO A C 1
ATOM 684 O O . PRO A 1 98 ? 15.645 -1.573 -13.305 1.00 66.81 98 PRO A O 1
ATOM 687 N N . GLY A 1 99 ? 14.945 -1.893 -11.210 1.00 66.31 99 GLY A N 1
ATOM 688 C CA . GLY A 1 99 ? 15.965 -2.885 -10.868 1.00 66.31 99 GLY A CA 1
ATOM 689 C C . GLY A 1 99 ? 15.718 -4.228 -11.572 1.00 66.31 99 GLY A C 1
ATOM 690 O O . GLY A 1 99 ? 15.099 -4.293 -12.628 1.00 66.31 99 GLY A O 1
ATOM 691 N N . ALA A 1 100 ? 16.160 -5.336 -10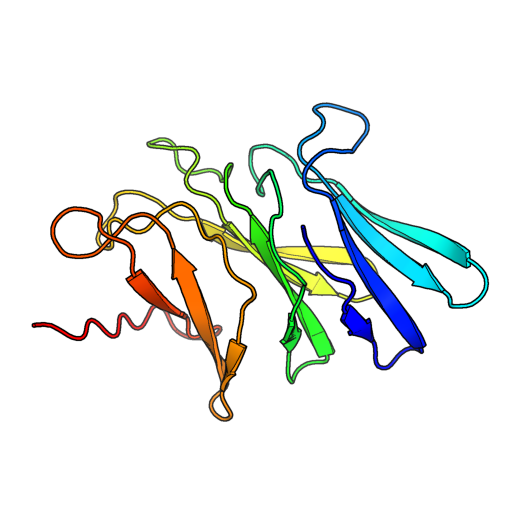.972 1.00 52.72 100 ALA A N 1
ATOM 692 C CA . ALA A 1 100 ? 16.138 -6.670 -11.592 1.00 52.72 100 ALA A CA 1
ATOM 693 C C . ALA A 1 100 ? 14.756 -7.187 -12.071 1.00 52.72 100 ALA A C 1
ATOM 695 O O . ALA A 1 100 ? 14.703 -8.228 -12.720 1.00 52.72 100 ALA A O 1
ATOM 696 N N . THR A 1 101 ? 13.650 -6.510 -11.749 1.00 64.25 101 THR A N 1
ATOM 697 C CA . THR A 1 101 ? 12.285 -6.963 -12.050 1.00 64.25 101 THR A CA 1
ATOM 698 C C . THR A 1 101 ? 11.581 -6.143 -13.134 1.00 64.25 101 THR A C 1
ATOM 700 O O . THR A 1 101 ? 10.717 -6.691 -13.812 1.00 64.25 101 THR A O 1
ATOM 703 N N . GLY A 1 102 ? 11.919 -4.856 -13.306 1.00 77.62 102 GLY A N 1
ATOM 704 C CA . GLY A 1 102 ? 11.208 -3.949 -14.222 1.00 77.62 102 GLY A CA 1
ATOM 705 C C . GLY A 1 102 ? 9.726 -3.724 -13.881 1.00 77.62 102 GLY A C 1
ATOM 706 O O . GLY A 1 102 ? 8.980 -3.229 -14.716 1.00 77.62 102 GLY A O 1
ATOM 707 N N . ILE A 1 103 ? 9.288 -4.111 -12.678 1.00 87.62 103 ILE A N 1
ATOM 708 C CA . ILE A 1 103 ? 7.877 -4.060 -12.279 1.00 87.62 103 ILE A CA 1
ATOM 709 C C . ILE A 1 103 ? 7.550 -2.675 -11.718 1.00 87.62 103 ILE A C 1
ATOM 711 O O . ILE A 1 103 ? 8.293 -2.171 -10.870 1.00 87.62 103 ILE A O 1
ATOM 715 N N . ALA A 1 104 ? 6.439 -2.081 -12.156 1.00 91.12 104 ALA A N 1
ATOM 716 C CA . ALA A 1 104 ? 5.949 -0.796 -11.659 1.00 91.12 104 ALA A CA 1
ATOM 717 C C . ALA A 1 104 ? 4.433 -0.650 -11.835 1.00 91.12 104 ALA A C 1
ATOM 719 O O . ALA A 1 104 ? 3.829 -1.357 -12.640 1.00 91.12 104 ALA A O 1
ATOM 720 N N . TYR A 1 105 ? 3.855 0.311 -11.111 1.00 92.94 105 TYR A N 1
ATOM 721 C CA . TYR A 1 105 ? 2.439 0.684 -11.163 1.00 92.94 105 TYR A CA 1
ATOM 722 C C . TYR A 1 105 ? 1.512 -0.468 -10.750 1.00 92.94 105 TYR A C 1
ATOM 724 O O . TYR A 1 105 ? 0.804 -1.042 -11.578 1.00 92.94 105 TYR A O 1
ATOM 732 N N . PRO A 1 106 ? 1.530 -0.863 -9.464 1.00 93.00 106 PRO A N 1
ATOM 733 C CA . PRO A 1 106 ? 0.604 -1.867 -8.963 1.00 93.00 106 PRO A CA 1
ATOM 734 C C . PRO A 1 106 ? -0.831 -1.309 -8.920 1.00 93.00 106 PRO A C 1
ATOM 736 O O . PRO A 1 106 ? -1.109 -0.360 -8.187 1.00 93.00 106 PRO A O 1
ATOM 739 N N . GLU A 1 107 ? -1.755 -1.914 -9.672 1.00 87.56 107 GLU A N 1
ATOM 740 C CA . GLU A 1 107 ? -3.140 -1.416 -9.793 1.00 87.56 107 GLU A CA 1
ATOM 741 C C . GLU A 1 107 ? -4.188 -2.236 -9.022 1.00 87.56 107 GLU A C 1
ATOM 743 O O . GLU A 1 107 ? -5.252 -1.729 -8.660 1.00 87.56 107 GLU A O 1
ATOM 748 N N . GLY A 1 108 ? -3.906 -3.519 -8.781 1.00 87.44 108 GLY A N 1
ATOM 749 C CA . GLY A 1 108 ? -4.873 -4.483 -8.257 1.00 87.44 108 GLY A CA 1
ATOM 750 C C . GLY A 1 108 ? -4.849 -4.651 -6.738 1.00 87.44 108 GLY A C 1
ATOM 751 O O . GLY A 1 108 ? -3.849 -4.372 -6.073 1.00 87.44 108 GLY A O 1
ATOM 752 N N . ALA A 1 109 ? -5.958 -5.166 -6.196 1.00 92.44 109 ALA A N 1
ATOM 753 C CA . ALA A 1 109 ? -6.000 -5.643 -4.817 1.00 92.44 109 ALA A CA 1
ATOM 754 C C . ALA A 1 109 ? -5.081 -6.860 -4.666 1.00 92.44 109 ALA A C 1
ATOM 756 O O . ALA A 1 109 ? -4.962 -7.680 -5.581 1.00 92.44 109 ALA A O 1
ATOM 757 N N . LEU A 1 110 ? -4.449 -6.978 -3.503 1.00 95.25 110 LEU A N 1
ATOM 758 C CA . LEU A 1 110 ? -3.598 -8.118 -3.199 1.00 95.25 110 LEU A CA 1
ATOM 759 C C . LEU A 1 110 ? -4.436 -9.348 -2.838 1.00 95.25 110 LEU A C 1
ATOM 761 O O . LEU A 1 110 ? -5.542 -9.241 -2.307 1.00 95.25 110 LEU A O 1
ATOM 765 N N . LEU A 1 111 ? -3.861 -10.522 -3.073 1.00 95.94 111 LEU A N 1
ATOM 766 C CA . LEU A 1 111 ? -4.364 -11.813 -2.610 1.00 95.94 111 LEU A CA 1
ATOM 767 C C . LEU A 1 111 ? -3.266 -12.509 -1.812 1.00 95.94 111 LEU A C 1
ATOM 769 O O . LEU A 1 111 ? -2.143 -12.587 -2.291 1.00 95.94 111 LEU A O 1
ATOM 773 N N . GLN A 1 112 ? -3.581 -13.073 -0.651 1.00 95.44 112 GLN A N 1
ATOM 774 C CA . GLN A 1 112 ? -2.654 -13.935 0.083 1.00 95.44 112 GLN A CA 1
ATOM 775 C C . GLN A 1 112 ? -3.072 -15.403 -0.071 1.00 95.44 112 GLN A C 1
ATOM 777 O O . GLN A 1 112 ? -4.252 -15.728 0.074 1.00 95.44 112 GLN A O 1
ATOM 782 N N . ASP A 1 113 ? -2.123 -16.289 -0.379 1.00 94.75 113 ASP A N 1
ATOM 783 C CA . ASP A 1 113 ? -2.362 -17.736 -0.376 1.00 94.75 113 ASP A CA 1
ATOM 784 C C . ASP A 1 113 ? -2.168 -18.369 1.013 1.00 94.75 113 ASP A C 1
ATOM 786 O O . ASP A 1 113 ? -1.706 -17.741 1.965 1.00 94.75 113 ASP A O 1
ATOM 790 N N . SER A 1 114 ? -2.499 -19.659 1.128 1.00 93.00 114 SER A N 1
ATOM 791 C CA . SER A 1 114 ? -2.370 -20.418 2.379 1.00 93.00 114 SER A CA 1
ATOM 792 C C . SER A 1 114 ? -0.928 -20.609 2.860 1.00 93.00 114 SER A C 1
ATOM 794 O O . SER A 1 114 ? -0.725 -21.050 3.987 1.00 93.00 114 SER A O 1
ATOM 796 N N . ASN A 1 115 ? 0.068 -20.331 2.014 1.00 90.12 115 ASN A N 1
ATOM 797 C CA . ASN A 1 115 ? 1.485 -20.373 2.371 1.00 90.12 115 ASN A CA 1
ATOM 798 C C . ASN A 1 115 ? 2.008 -18.986 2.781 1.00 90.12 115 ASN A C 1
ATOM 800 O O . ASN A 1 115 ? 3.200 -18.842 3.046 1.00 90.12 115 ASN A O 1
ATOM 804 N N . GLY A 1 116 ? 1.140 -17.970 2.816 1.00 89.88 116 GLY A N 1
ATOM 805 C CA . GLY A 1 116 ? 1.493 -16.600 3.165 1.00 89.88 116 GLY A CA 1
ATOM 806 C C . GLY A 1 116 ? 2.130 -15.801 2.027 1.00 89.88 116 GLY A C 1
ATOM 807 O O . GLY A 1 116 ? 2.663 -14.723 2.282 1.00 89.88 116 GLY A O 1
ATOM 808 N N . ILE A 1 117 ? 2.088 -16.293 0.783 1.00 92.62 117 ILE A N 1
ATOM 809 C CA . ILE A 1 117 ? 2.578 -15.542 -0.377 1.00 92.62 117 ILE A CA 1
ATOM 810 C C . ILE A 1 117 ? 1.500 -14.567 -0.834 1.00 92.62 117 ILE A C 1
ATOM 812 O O . ILE A 1 117 ? 0.348 -14.950 -1.035 1.00 92.62 117 ILE A O 1
ATOM 816 N N . PHE A 1 118 ? 1.900 -13.317 -1.037 1.00 93.31 118 PHE A N 1
ATOM 817 C CA . PHE A 1 118 ? 1.049 -12.261 -1.563 1.00 93.31 118 PHE A CA 1
ATOM 818 C C . PHE A 1 118 ? 1.199 -12.179 -3.075 1.00 93.31 118 PHE A C 1
ATOM 820 O O . PHE A 1 118 ? 2.311 -12.185 -3.595 1.00 93.31 118 PHE A O 1
ATOM 827 N N . TYR A 1 119 ? 0.086 -12.062 -3.780 1.00 94.62 119 TYR A N 1
ATOM 828 C CA . TYR A 1 119 ? 0.024 -11.905 -5.221 1.00 94.62 119 TYR A CA 1
ATOM 829 C C . TYR A 1 119 ? -0.637 -10.578 -5.555 1.00 94.62 119 TYR A C 1
ATOM 831 O O . TYR A 1 119 ? -1.597 -10.172 -4.900 1.00 94.62 119 TYR A O 1
ATOM 839 N N . GLY A 1 120 ? -0.132 -9.924 -6.591 1.00 93.19 120 GLY A N 1
ATOM 840 C CA . GLY A 1 120 ? -0.687 -8.681 -7.106 1.00 93.19 120 GLY A CA 1
ATOM 841 C C . GLY A 1 120 ? -0.416 -8.534 -8.592 1.00 93.19 120 GLY A C 1
ATOM 842 O O . GLY A 1 120 ? 0.313 -9.330 -9.187 1.00 93.19 120 GLY A O 1
ATOM 843 N N . THR A 1 121 ? -1.014 -7.510 -9.186 1.00 92.81 121 THR A N 1
ATOM 844 C CA . THR A 1 121 ? -0.799 -7.135 -10.583 1.00 92.81 121 THR A CA 1
ATOM 845 C C . THR A 1 121 ? -0.094 -5.795 -10.664 1.00 92.81 121 THR A C 1
ATOM 847 O O . THR A 1 121 ? -0.281 -4.938 -9.800 1.00 92.81 121 THR A O 1
ATOM 850 N N . ALA A 1 122 ? 0.699 -5.621 -11.710 1.00 92.19 122 ALA A N 1
ATOM 851 C CA . ALA A 1 122 ? 1.369 -4.373 -12.026 1.00 92.19 122 ALA A CA 1
ATOM 852 C C . ALA A 1 122 ? 1.305 -4.126 -13.534 1.00 92.19 122 ALA A C 1
ATOM 854 O O . ALA A 1 122 ? 1.418 -5.083 -14.306 1.00 92.19 122 ALA A O 1
ATOM 855 N N . ASP A 1 123 ? 1.129 -2.869 -13.930 1.00 90.31 123 ASP A N 1
ATOM 856 C CA . ASP A 1 123 ? 0.962 -2.494 -15.337 1.00 90.31 123 ASP A CA 1
ATOM 857 C C . ASP A 1 123 ? 2.263 -2.561 -16.128 1.00 90.31 123 ASP A C 1
ATOM 859 O O . ASP A 1 123 ? 2.231 -2.859 -17.319 1.00 90.31 123 ASP A O 1
ATOM 863 N N . LEU A 1 124 ? 3.412 -2.334 -15.481 1.00 87.88 124 LEU A N 1
ATOM 864 C CA . LEU A 1 124 ? 4.716 -2.535 -16.111 1.00 87.88 124 LEU A CA 1
ATOM 865 C C . LEU A 1 124 ? 5.408 -3.794 -15.603 1.00 87.88 124 LEU A C 1
ATOM 867 O O . LEU A 1 124 ? 5.294 -4.183 -14.437 1.00 87.88 124 LEU A O 1
ATOM 871 N N . GLY A 1 125 ? 6.179 -4.390 -16.507 1.00 83.69 125 GLY A N 1
ATOM 872 C CA . GLY A 1 125 ? 6.928 -5.622 -16.314 1.00 83.69 125 GLY A CA 1
ATOM 873 C C . GLY A 1 125 ? 6.654 -6.634 -17.427 1.00 83.69 125 GLY A C 1
ATOM 874 O O . GLY A 1 125 ? 5.739 -6.483 -18.237 1.00 83.69 125 GLY A O 1
ATOM 875 N N . GLY A 1 126 ? 7.438 -7.713 -17.443 1.00 76.25 126 GLY A N 1
ATOM 876 C CA . GLY A 1 126 ? 7.287 -8.785 -18.429 1.00 76.25 126 GLY A CA 1
ATOM 877 C C . GLY A 1 126 ? 7.838 -8.420 -19.812 1.00 76.25 126 GLY A C 1
ATOM 878 O O . GLY A 1 126 ? 8.577 -7.452 -19.975 1.00 76.25 126 GLY A O 1
ATOM 879 N N . ALA A 1 127 ? 7.527 -9.237 -20.822 1.00 76.19 127 ALA A N 1
ATOM 880 C CA . ALA A 1 127 ? 7.935 -8.945 -22.193 1.00 76.19 127 ALA A CA 1
ATOM 881 C C . ALA A 1 127 ? 7.149 -7.734 -22.718 1.00 76.19 127 ALA A C 1
ATOM 883 O O . ALA A 1 127 ? 5.922 -7.721 -22.650 1.00 76.19 127 ALA A O 1
ATOM 884 N N . HIS A 1 128 ? 7.859 -6.741 -23.259 1.00 77.56 128 HIS A N 1
ATOM 885 C CA . HIS A 1 128 ? 7.273 -5.516 -23.821 1.00 77.56 128 HIS A CA 1
ATOM 886 C C . HIS A 1 128 ? 6.432 -4.683 -22.837 1.00 77.56 128 HIS A C 1
ATOM 888 O O . HIS A 1 128 ? 5.518 -3.993 -23.280 1.00 77.56 128 HIS A O 1
ATOM 894 N N . ASP A 1 129 ? 6.707 -4.760 -21.530 1.00 81.12 129 ASP A N 1
ATOM 895 C CA . ASP A 1 129 ? 6.003 -3.982 -20.499 1.00 81.12 129 ASP A CA 1
ATOM 896 C C . ASP A 1 129 ? 4.472 -4.156 -20.529 1.00 81.12 129 ASP A C 1
ATOM 898 O O . ASP A 1 129 ? 3.715 -3.221 -20.294 1.00 81.12 129 ASP A O 1
ATOM 902 N N . SER A 1 130 ? 4.003 -5.366 -20.853 1.00 83.31 130 SER A N 1
ATOM 903 C CA . SER A 1 130 ? 2.574 -5.686 -21.018 1.00 83.31 130 SER A CA 1
ATOM 904 C C . SER A 1 130 ? 1.868 -6.087 -19.712 1.00 83.31 130 SER A C 1
ATOM 906 O O . SER A 1 130 ? 0.824 -6.740 -19.744 1.00 83.31 130 SER A O 1
ATOM 908 N N . GLY A 1 131 ? 2.448 -5.716 -18.571 1.00 87.31 131 GLY A N 1
ATOM 909 C CA . GLY A 1 131 ? 1.962 -6.043 -17.238 1.00 87.31 131 GLY A CA 1
ATOM 910 C C . GLY A 1 131 ? 2.314 -7.453 -16.764 1.00 87.31 131 GLY A C 1
ATOM 911 O O . GLY A 1 131 ? 2.610 -8.370 -17.536 1.00 87.31 131 GLY A O 1
ATOM 912 N N . VAL A 1 132 ? 2.300 -7.632 -15.443 1.00 90.38 132 VAL A N 1
ATOM 913 C CA . VAL A 1 132 ? 2.644 -8.897 -14.781 1.00 90.38 132 VAL A CA 1
ATOM 914 C C . VAL A 1 132 ? 1.748 -9.187 -13.587 1.00 90.38 132 VAL A C 1
ATOM 916 O O . VAL A 1 132 ? 1.233 -8.284 -12.930 1.00 90.38 132 VAL A O 1
ATOM 919 N N . ILE A 1 133 ? 1.645 -10.474 -13.252 1.00 91.25 133 ILE A N 1
ATOM 920 C CA . ILE A 1 133 ? 1.312 -10.922 -11.900 1.00 91.25 133 ILE A CA 1
ATOM 921 C C . ILE A 1 133 ? 2.634 -11.150 -11.168 1.00 91.25 133 ILE A C 1
ATOM 923 O O . ILE A 1 133 ? 3.499 -11.871 -11.667 1.00 91.25 133 ILE A O 1
ATOM 927 N N . PHE A 1 134 ? 2.794 -10.559 -9.989 1.00 88.94 134 PHE A N 1
ATOM 928 C CA . PHE A 1 134 ? 3.957 -10.775 -9.133 1.00 88.94 134 PHE A CA 1
ATOM 929 C C . PHE A 1 134 ? 3.574 -11.543 -7.868 1.00 88.94 134 PHE A C 1
ATOM 931 O O . PHE A 1 134 ? 2.422 -11.525 -7.440 1.00 88.94 134 PHE A O 1
ATOM 938 N N . GLY A 1 135 ? 4.562 -12.220 -7.280 1.00 90.25 135 GLY A N 1
ATOM 939 C CA . GLY A 1 135 ? 4.461 -12.885 -5.985 1.00 90.25 135 GLY A CA 1
ATOM 940 C C . GLY A 1 135 ? 5.468 -12.289 -5.002 1.00 90.25 135 GLY A C 1
ATOM 941 O O . GLY A 1 135 ? 6.615 -12.033 -5.368 1.00 90.25 135 GLY A O 1
ATOM 942 N N . LEU A 1 136 ? 5.047 -12.075 -3.760 1.00 86.62 136 LEU A N 1
ATOM 943 C CA . LEU A 1 136 ? 5.839 -11.502 -2.680 1.00 86.62 136 LEU A CA 1
ATOM 944 C C . LEU A 1 136 ? 5.725 -12.389 -1.437 1.00 86.62 136 LEU A C 1
ATOM 946 O O . LEU A 1 136 ? 4.651 -12.543 -0.861 1.00 86.62 136 LEU A O 1
ATOM 950 N N . SER A 1 137 ? 6.850 -12.965 -1.014 1.00 86.69 137 SER A N 1
ATOM 951 C CA . SER A 1 137 ? 6.961 -13.638 0.281 1.00 86.69 137 SER A CA 1
ATOM 952 C C . SER A 1 137 ? 7.370 -12.609 1.327 1.00 86.69 137 SER A C 1
ATOM 954 O O . SER A 1 137 ? 8.496 -12.115 1.304 1.00 86.69 137 SER A O 1
ATOM 956 N N . LEU A 1 138 ? 6.479 -12.286 2.257 1.00 74.25 138 LEU A N 1
ATOM 957 C CA . LEU A 1 138 ? 6.817 -11.413 3.378 1.00 74.25 138 LEU A CA 1
ATOM 958 C C . LEU A 1 138 ? 7.507 -12.264 4.454 1.00 74.25 138 LEU A C 1
ATOM 960 O O . LEU A 1 138 ? 6.871 -13.084 5.104 1.00 74.25 138 LEU A O 1
ATOM 964 N N . GLY A 1 139 ? 8.835 -12.148 4.568 1.00 61.06 139 GLY A N 1
ATOM 965 C CA . GLY A 1 139 ? 9.648 -12.890 5.548 1.00 61.06 139 GLY A CA 1
ATOM 966 C C . GLY A 1 139 ? 10.932 -13.522 4.996 1.00 61.06 139 GLY A C 1
ATOM 967 O O . GLY A 1 139 ? 11.833 -13.838 5.766 1.00 61.06 139 GLY A O 1
ATOM 968 N N . LEU A 1 140 ? 11.066 -13.650 3.674 1.00 42.06 140 LEU A N 1
ATOM 969 C CA . LEU A 1 140 ? 12.303 -14.035 2.990 1.00 42.06 140 LEU A CA 1
ATOM 970 C C . LEU A 1 140 ? 12.377 -13.240 1.685 1.00 42.06 140 LEU A C 1
ATOM 972 O O . LEU A 1 140 ? 11.392 -13.155 0.958 1.00 42.06 140 LEU A O 1
ATOM 976 N N . SER A 1 141 ? 13.530 -12.632 1.409 1.00 44.97 141 SER A N 1
ATOM 977 C CA . SER A 1 141 ? 13.815 -11.865 0.190 1.00 44.97 141 SER A CA 1
ATOM 978 C C . SER A 1 141 ? 13.207 -12.504 -1.071 1.00 44.97 141 SER A C 1
ATOM 980 O O . SER A 1 141 ? 13.557 -13.632 -1.402 1.00 44.97 141 SER A O 1
ATOM 982 N N . PHE A 1 142 ? 12.310 -11.752 -1.722 1.00 48.44 142 PHE A N 1
ATOM 983 C CA . PHE A 1 142 ? 11.761 -11.851 -3.086 1.00 48.44 142 PHE A CA 1
ATOM 984 C C . PHE A 1 142 ? 11.831 -13.216 -3.810 1.00 48.44 142 PHE A C 1
ATOM 986 O O . PHE A 1 142 ? 12.908 -13.691 -4.164 1.00 48.44 142 PHE A O 1
ATOM 993 N N . LEU A 1 143 ? 10.671 -13.787 -4.172 1.00 44.25 143 LEU A N 1
ATOM 994 C CA . LEU A 1 143 ? 10.578 -14.954 -5.063 1.00 44.25 143 LEU A CA 1
ATOM 995 C C . LEU A 1 143 ? 9.765 -14.591 -6.316 1.00 44.25 143 LEU A C 1
ATOM 997 O O . LEU A 1 143 ? 8.537 -14.618 -6.309 1.00 44.25 143 LEU A O 1
ATOM 1001 N N . LEU A 1 144 ? 10.461 -14.240 -7.404 1.00 47.34 144 LEU A N 1
ATOM 1002 C CA . LEU A 1 144 ? 9.846 -13.978 -8.707 1.00 47.34 144 LEU A CA 1
ATOM 1003 C C . LEU A 1 144 ? 9.403 -15.306 -9.341 1.00 47.34 144 LEU A C 1
ATOM 1005 O O . LEU A 1 144 ? 10.244 -16.109 -9.746 1.00 47.34 144 LEU A O 1
ATOM 1009 N N . LYS A 1 145 ? 8.094 -15.534 -9.487 1.00 48.41 145 LYS A N 1
ATOM 1010 C CA . LYS A 1 145 ? 7.574 -16.555 -10.410 1.00 48.41 145 LYS A CA 1
ATOM 1011 C C . LYS A 1 145 ? 7.236 -15.894 -11.745 1.00 48.41 145 LYS A C 1
ATOM 1013 O O . LYS A 1 145 ? 6.129 -15.413 -11.943 1.00 48.41 145 LYS A O 1
ATOM 1018 N N . HIS A 1 146 ? 8.204 -15.865 -12.656 1.00 53.38 146 HIS A N 1
ATOM 1019 C CA . HIS A 1 146 ? 7.950 -15.603 -14.072 1.00 53.38 146 HIS A CA 1
ATOM 1020 C C . HIS A 1 146 ? 7.332 -16.861 -14.699 1.00 53.38 146 HIS A C 1
ATOM 1022 O O . HIS A 1 146 ? 7.872 -17.952 -14.509 1.00 53.38 146 HIS A O 1
ATOM 1028 N N . ASN A 1 147 ? 6.224 -16.730 -15.436 1.00 32.66 147 ASN A N 1
ATOM 1029 C CA . ASN A 1 147 ? 5.712 -17.813 -16.275 1.00 32.66 147 ASN A CA 1
ATOM 1030 C C . ASN A 1 147 ? 5.739 -17.353 -17.742 1.00 32.66 147 ASN A C 1
ATOM 1032 O O . ASN A 1 147 ? 4.999 -16.429 -18.085 1.00 32.66 147 ASN A O 1
ATOM 1036 N N . PRO A 1 148 ? 6.605 -17.937 -18.588 1.00 50.56 148 PRO A N 1
ATOM 1037 C CA . PRO A 1 148 ? 6.763 -17.516 -19.969 1.00 50.56 148 PRO A CA 1
ATOM 1038 C C . PRO A 1 148 ? 5.687 -18.142 -20.862 1.00 50.56 148 PRO A C 1
ATOM 1040 O O . PRO A 1 148 ? 5.307 -19.304 -20.686 1.00 50.56 148 PRO A O 1
ATOM 1043 N N . LYS A 1 149 ? 5.282 -17.398 -21.888 1.00 37.34 149 LYS A N 1
ATOM 1044 C CA . LYS A 1 149 ? 5.157 -17.935 -23.243 1.00 37.34 149 LYS A CA 1
ATOM 1045 C C . LYS A 1 149 ? 5.798 -16.964 -24.216 1.00 37.34 149 LYS A C 1
ATOM 1047 O O . LYS A 1 149 ? 5.586 -15.750 -24.025 1.00 37.34 149 LYS A O 1
#

Secondary structure (DSSP, 8-state):
-PPPEE-TTS-EEEEESS--TTT---EEEEE-TT--EEEEEE--TTT-B---SPPEEPTTS-EEEEESB--S-TT----EEEEE-TT--EEEEEE--TTTT--EEE-SPPEE-TTSEEEEEEEE-SGGG--EEEEEETTSS--------

Solvent-accessible surface area (backbone atoms only — not comparable to full-atom values): 7835 Å² total; per-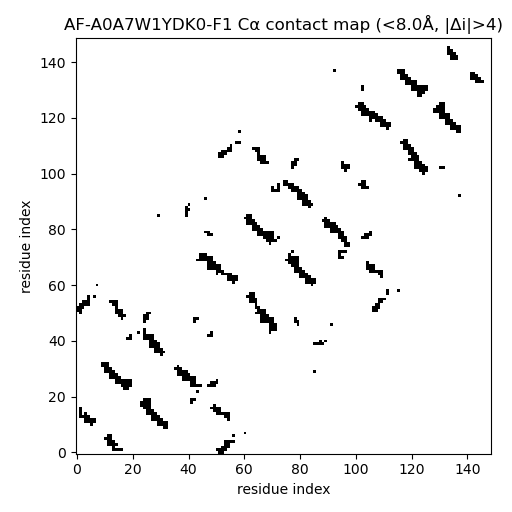residue (Å²): 129,46,46,76,29,80,45,97,85,66,31,37,29,35,44,30,46,59,32,58,96,86,76,37,26,4,31,34,35,40,30,38,89,90,63,59,72,44,79,44,42,68,46,41,59,60,67,10,19,32,28,46,30,28,48,26,74,46,100,86,67,34,36,31,40,38,11,30,24,20,20,71,43,91,89,44,55,19,3,17,34,34,40,29,38,97,87,32,61,70,45,74,75,42,68,31,38,81,58,102,66,43,34,26,32,34,56,45,49,51,46,71,49,98,84,57,38,34,33,36,37,22,54,29,12,68,80,89,47,71,29,37,68,49,46,41,43,83,89,52,90,74,54,84,66,84,82,90,132

Mean predicted aligned error: 5.91 Å

Nearest PDB structures (foldseek):
  7ris-assembly1_A  TM=7.178E-01  e=7.037E-05  Rhodopseudomonas palustris CGA009
  8dk0-assembly1_A  TM=6.644E-01  e=5.398E-05  Rhodopseudomonas palustris CGA009
  7riz-assembly1_A  TM=6.809E-01  e=2.650E-04  Rhodopseudomonas palustris CGA009
  2fpb-assembly2_B  TM=6.202E-01  e=1.342E-02  Rauvolfia serpentina
  4yz5-assembly1_A  TM=4.945E-01  e=3.594E-01  Streptococcus pneumoniae

pLDDT: mean 87.88, std 14.42, range [32.66, 98.25]

Radius of gyration: 15.0 Å; Cα contacts (8 Å, |Δi|>4): 405; chains: 1; bounding box: 38×39×39 Å